Protein AF-A0A0H4W607-F1 (afdb_monomer_lite)

Sequence (129 aa):
MMLFLALFFVWIPTFVVPPTHKYLRNNTVYICCIIVAISIFGWSLENYSPNLPQIEKSHMPLYISPLVFLILYKLFDNIIQKRLERHMYFRMKYMSNKESEEQTWFEWLLQMVLGFVPLICGAIWLLIF

Organism: NCBI:txid1379910

pLDDT: mean 89.03, std 7.17, range [60.53, 96.56]

Radius of gyration: 15.78 Å; chains: 1; bounding box: 36×26×48 Å

Foldseek 3Di:
DLLVVLLCLQQCCLAVPVVVLVLCVDPVSLVVLLVVLVVQLVVLVVPDDPPDDPVSVLSNLSSNLSVVLSVLQVVVQVVCCVVVVDGQAHAYPPDPDVSNVPHDPVSPVSSVVSSCSSVVSSVVVVVVD

Structure (mmCIF, N/CA/C/O backbone):
data_AF-A0A0H4W607-F1
#
_entry.id   AF-A0A0H4W607-F1
#
loop_
_atom_site.group_PDB
_atom_site.id
_atom_site.type_symbol
_atom_site.label_atom_id
_atom_site.label_alt_id
_atom_site.label_comp_id
_atom_site.label_asym_id
_atom_site.label_entity_id
_atom_site.label_seq_id
_atom_site.pdbx_PDB_ins_code
_atom_site.Cartn_x
_atom_site.Cartn_y
_atom_site.Cartn_z
_atom_site.occupancy
_atom_site.B_iso_or_equiv
_atom_site.auth_seq_id
_atom_site.auth_comp_id
_atom_site.auth_asym_id
_atom_site.auth_atom_id
_atom_site.pdbx_PDB_model_num
ATOM 1 N N . MET A 1 1 ? 2.172 -11.601 -16.123 1.00 70.88 1 MET A N 1
ATOM 2 C CA . MET A 1 1 ? 2.166 -12.244 -14.786 1.00 70.88 1 MET A CA 1
ATOM 3 C C . MET A 1 1 ? 2.613 -11.286 -13.683 1.00 70.88 1 MET A C 1
ATOM 5 O O . MET A 1 1 ? 1.869 -11.100 -12.733 1.00 70.88 1 MET A O 1
ATOM 9 N N . MET A 1 2 ? 3.761 -10.614 -13.825 1.00 83.12 2 MET A N 1
ATOM 10 C CA . MET A 1 2 ? 4.290 -9.693 -12.805 1.00 83.12 2 MET A CA 1
ATOM 11 C C . MET A 1 2 ? 3.385 -8.479 -12.523 1.00 83.12 2 MET A C 1
ATOM 13 O O . MET A 1 2 ? 3.226 -8.083 -11.374 1.00 83.12 2 MET A O 1
ATOM 17 N N . LEU A 1 3 ? 2.717 -7.946 -13.554 1.00 87.00 3 LEU A N 1
ATOM 18 C CA . LEU A 1 3 ? 1.729 -6.874 -13.396 1.00 87.00 3 LEU A CA 1
ATOM 19 C C . LEU A 1 3 ? 0.590 -7.271 -12.443 1.00 87.00 3 LEU A C 1
ATOM 21 O O . LEU A 1 3 ? 0.224 -6.507 -11.557 1.00 87.00 3 LEU A O 1
ATOM 25 N N . PHE A 1 4 ? 0.067 -8.491 -12.586 1.00 88.44 4 PHE A N 1
ATOM 26 C CA . PHE A 1 4 ? -0.971 -9.004 -11.693 1.00 88.44 4 PHE A CA 1
ATOM 27 C C . PHE A 1 4 ? -0.470 -9.107 -10.254 1.00 88.44 4 PHE A C 1
ATOM 29 O O . PHE A 1 4 ? -1.209 -8.752 -9.345 1.00 88.44 4 PHE A O 1
ATOM 36 N N . LEU A 1 5 ? 0.783 -9.527 -10.038 1.00 88.06 5 LEU A N 1
ATOM 37 C CA . LEU A 1 5 ? 1.377 -9.568 -8.699 1.00 88.06 5 LEU A CA 1
ATOM 38 C C . LEU A 1 5 ? 1.439 -8.172 -8.070 1.00 88.06 5 LEU A C 1
ATOM 40 O O . LEU A 1 5 ? 1.035 -8.018 -6.922 1.00 88.06 5 LEU A O 1
ATOM 44 N N . ALA A 1 6 ? 1.872 -7.156 -8.823 1.00 89.44 6 ALA A N 1
ATOM 45 C CA . ALA A 1 6 ? 1.926 -5.778 -8.333 1.00 89.44 6 ALA A CA 1
ATOM 46 C C . ALA A 1 6 ? 0.530 -5.234 -7.973 1.00 89.44 6 ALA A C 1
ATOM 48 O O . ALA A 1 6 ? 0.344 -4.672 -6.895 1.00 89.44 6 ALA A O 1
ATOM 49 N N . LEU A 1 7 ? -0.472 -5.461 -8.830 1.00 92.12 7 LEU A N 1
ATOM 50 C CA . LEU A 1 7 ? -1.850 -5.025 -8.575 1.00 92.12 7 LEU A CA 1
ATOM 51 C C . LEU A 1 7 ? -2.476 -5.757 -7.382 1.00 92.12 7 LEU A C 1
ATOM 53 O O . LEU A 1 7 ? -3.050 -5.124 -6.494 1.00 92.12 7 LEU A O 1
ATOM 57 N N . PHE A 1 8 ? -2.341 -7.084 -7.321 1.00 92.31 8 PHE A N 1
ATOM 58 C CA . PHE A 1 8 ? -2.893 -7.878 -6.225 1.00 92.31 8 PHE A CA 1
ATOM 59 C C . PHE A 1 8 ? -2.228 -7.571 -4.887 1.00 92.31 8 PHE A C 1
ATOM 61 O O . PHE A 1 8 ? -2.914 -7.604 -3.866 1.00 92.31 8 PHE A O 1
ATOM 68 N N . PHE A 1 9 ? -0.948 -7.198 -4.879 1.00 92.56 9 PHE A N 1
ATOM 69 C CA . PHE A 1 9 ? -0.267 -6.756 -3.664 1.00 92.56 9 PHE A CA 1
ATOM 70 C C . PHE A 1 9 ? -0.981 -5.575 -2.993 1.00 92.56 9 PHE A C 1
ATOM 72 O O . PHE A 1 9 ? -1.013 -5.493 -1.769 1.00 92.56 9 PHE A O 1
ATOM 79 N N . VAL A 1 10 ? -1.590 -4.684 -3.781 1.00 93.25 10 VAL A N 1
ATOM 80 C CA . VAL A 1 10 ? -2.334 -3.524 -3.272 1.00 93.25 10 VAL A CA 1
ATOM 81 C C . VAL A 1 10 ? -3.810 -3.852 -3.048 1.00 93.25 10 VAL A C 1
ATOM 83 O O . VAL A 1 10 ? -4.378 -3.528 -2.004 1.00 93.25 10 VAL A O 1
ATOM 86 N N . TRP A 1 11 ? -4.458 -4.510 -4.009 1.00 92.56 11 TRP A N 1
ATOM 87 C CA . TRP A 1 11 ? -5.906 -4.737 -3.975 1.00 92.56 11 TRP A CA 1
ATOM 88 C C . TRP A 1 11 ? -6.346 -5.815 -2.992 1.00 92.56 11 TRP A C 1
ATOM 90 O O . TRP A 1 11 ? -7.439 -5.712 -2.429 1.00 92.56 11 TRP A O 1
ATOM 100 N N . ILE A 1 12 ? -5.513 -6.826 -2.734 1.00 90.56 12 ILE A N 1
ATOM 101 C CA . ILE A 1 12 ? -5.838 -7.846 -1.736 1.00 90.56 12 ILE A CA 1
ATOM 102 C C . ILE A 1 12 ? -5.994 -7.230 -0.341 1.00 90.56 12 ILE A C 1
ATOM 104 O O . ILE A 1 12 ? -7.075 -7.378 0.231 1.00 90.56 12 ILE A O 1
ATOM 108 N N . PRO A 1 13 ? -5.006 -6.498 0.203 1.00 89.69 13 PRO A N 1
ATOM 109 C CA . PRO A 1 13 ? -5.134 -5.915 1.534 1.00 89.69 13 PRO A CA 1
ATOM 110 C C . PRO A 1 13 ? -6.126 -4.760 1.624 1.00 89.69 13 PRO A C 1
ATOM 112 O O . PRO A 1 13 ? -6.525 -4.423 2.732 1.00 89.69 13 PRO A O 1
ATOM 115 N N . THR A 1 14 ? -6.546 -4.154 0.511 1.00 89.88 14 THR A N 1
ATOM 116 C CA . THR A 1 14 ? -7.484 -3.016 0.526 1.00 89.88 14 THR A CA 1
ATOM 117 C C . THR A 1 14 ? -8.935 -3.415 0.279 1.00 89.88 14 THR A C 1
ATOM 119 O O . THR A 1 14 ? -9.817 -2.878 0.947 1.00 89.88 14 THR A O 1
ATOM 122 N N . PHE A 1 15 ? -9.207 -4.361 -0.625 1.00 87.06 15 PHE A N 1
ATOM 123 C CA . PHE A 1 15 ? -10.574 -4.695 -1.044 1.00 87.06 15 PHE A CA 1
ATOM 124 C C . PHE A 1 15 ? -10.920 -6.183 -0.984 1.00 87.06 15 PHE A C 1
ATOM 126 O O . PHE A 1 15 ? -12.046 -6.508 -0.608 1.00 87.06 15 PHE A O 1
ATOM 133 N N . VAL A 1 16 ? -10.001 -7.087 -1.344 1.00 85.69 16 VAL A N 1
ATOM 134 C CA . VAL A 1 16 ? -10.333 -8.525 -1.454 1.00 85.69 16 VAL A CA 1
ATOM 135 C C . VAL A 1 16 ? -10.357 -9.193 -0.084 1.00 85.69 16 VAL A C 1
ATOM 137 O O . VAL A 1 16 ? -11.344 -9.819 0.292 1.00 85.69 16 VAL A O 1
ATOM 140 N N . VAL A 1 17 ? -9.278 -9.032 0.682 1.00 85.44 17 VAL A N 1
ATOM 141 C CA . VAL A 1 17 ? -9.139 -9.562 2.040 1.00 85.44 17 VAL A CA 1
ATOM 142 C C . VAL A 1 17 ? -8.585 -8.458 2.942 1.00 85.44 17 VAL A C 1
ATOM 144 O O . VAL A 1 17 ? -7.434 -8.536 3.388 1.00 85.44 17 VAL A O 1
ATOM 147 N N . PRO A 1 18 ? -9.401 -7.436 3.273 1.00 84.19 18 PRO A N 1
ATOM 148 C CA . PRO A 1 18 ? -8.964 -6.335 4.110 1.00 84.19 18 PRO A CA 1
ATOM 149 C C . PRO A 1 18 ? -8.316 -6.744 5.435 1.00 84.19 18 PRO A C 1
ATOM 151 O O . PRO A 1 18 ? -7.345 -6.093 5.788 1.00 84.19 18 PRO A O 1
ATOM 154 N N . PRO A 1 19 ? -8.698 -7.827 6.157 1.00 85.00 19 PRO A N 1
ATOM 155 C CA . PRO A 1 19 ? -7.997 -8.220 7.385 1.00 85.00 19 PRO A CA 1
ATOM 156 C C . PRO A 1 19 ? -6.485 -8.414 7.220 1.00 85.00 19 PRO A C 1
ATOM 158 O O . PRO A 1 19 ? -5.755 -8.310 8.202 1.00 85.00 19 PRO A O 1
ATOM 161 N N . THR A 1 20 ? -6.001 -8.677 6.002 1.00 86.12 20 THR A N 1
ATOM 162 C CA . THR A 1 20 ? -4.571 -8.883 5.753 1.00 86.12 20 THR A CA 1
ATOM 163 C C . THR A 1 20 ? -3.736 -7.618 5.967 1.00 86.12 20 THR A C 1
ATOM 165 O O . THR A 1 20 ? -2.561 -7.739 6.313 1.00 86.12 20 THR A O 1
ATOM 168 N N . HIS A 1 21 ? -4.325 -6.414 5.895 1.00 89.12 21 HIS A N 1
ATOM 169 C CA . HIS A 1 21 ? -3.611 -5.175 6.237 1.00 89.12 21 HIS A CA 1
ATOM 170 C C . HIS A 1 21 ? -3.068 -5.205 7.676 1.00 89.12 21 HIS A C 1
ATOM 172 O O . HIS A 1 21 ? -2.012 -4.643 7.951 1.00 89.12 21 HIS A O 1
ATOM 178 N N . LYS A 1 22 ? -3.726 -5.932 8.594 1.00 90.44 22 LYS A N 1
ATOM 179 C CA . LYS A 1 22 ? -3.291 -6.055 9.993 1.00 90.44 22 LYS A CA 1
ATOM 180 C C . LYS A 1 22 ? -1.893 -6.653 10.119 1.00 90.44 22 LYS A C 1
ATOM 182 O O . LYS A 1 22 ? -1.161 -6.279 11.032 1.00 90.44 22 LYS A O 1
ATOM 187 N N . TYR A 1 23 ? -1.490 -7.532 9.200 1.00 91.31 23 TYR A N 1
ATOM 188 C CA . TYR A 1 23 ? -0.141 -8.100 9.207 1.00 91.31 23 TYR A CA 1
ATOM 189 C C . TYR A 1 23 ? 0.933 -7.031 8.973 1.00 91.31 23 TYR A C 1
ATOM 191 O O . TYR A 1 23 ? 2.015 -7.130 9.543 1.00 91.31 23 TYR A O 1
ATOM 199 N N . LEU A 1 24 ? 0.613 -5.959 8.240 1.00 92.50 24 LEU A N 1
ATOM 200 C CA . LEU A 1 24 ? 1.515 -4.825 8.007 1.00 92.50 24 LEU A CA 1
ATOM 201 C C . LEU A 1 24 ? 1.743 -3.966 9.266 1.00 92.50 24 LEU A C 1
ATOM 203 O O . LEU A 1 24 ? 2.625 -3.107 9.269 1.00 92.50 24 LEU A O 1
ATOM 207 N N . ARG A 1 25 ? 0.977 -4.183 10.350 1.00 92.00 25 ARG A N 1
ATOM 208 C CA . ARG A 1 25 ? 1.248 -3.568 11.664 1.00 92.00 25 ARG A CA 1
ATOM 209 C C . ARG A 1 25 ? 2.518 -4.155 12.294 1.00 92.00 25 ARG A C 1
ATOM 211 O O . ARG A 1 25 ? 3.230 -3.445 13.000 1.00 92.00 25 ARG A O 1
ATOM 218 N N . ASN A 1 26 ? 2.834 -5.422 12.005 1.00 94.31 26 ASN A N 1
ATOM 219 C CA . ASN A 1 26 ? 4.065 -6.062 12.460 1.00 94.31 26 ASN A CA 1
ATOM 220 C C . ASN A 1 26 ? 5.260 -5.561 11.635 1.00 94.31 26 ASN A C 1
ATOM 222 O O . ASN A 1 26 ? 5.292 -5.707 10.413 1.00 94.31 26 ASN A O 1
ATOM 226 N N . ASN A 1 27 ? 6.264 -5.007 12.317 1.00 92.44 27 ASN A N 1
ATOM 227 C CA . ASN A 1 27 ? 7.435 -4.420 11.673 1.00 92.44 27 ASN A CA 1
ATOM 228 C C . ASN A 1 27 ? 8.234 -5.432 10.836 1.00 92.44 27 ASN A C 1
ATOM 230 O O . ASN A 1 27 ? 8.705 -5.090 9.756 1.00 92.44 27 ASN A O 1
ATOM 234 N N . THR A 1 28 ? 8.345 -6.684 11.286 1.00 94.75 28 THR A N 1
ATOM 235 C CA . THR A 1 28 ? 9.051 -7.737 10.543 1.00 94.75 28 THR A CA 1
ATOM 236 C C . THR A 1 28 ? 8.350 -8.035 9.223 1.00 94.75 28 THR A C 1
ATOM 238 O O . THR A 1 28 ? 8.988 -8.040 8.175 1.00 94.75 28 THR A O 1
ATOM 241 N N . VAL A 1 29 ? 7.024 -8.209 9.253 1.00 95.25 29 VAL A N 1
ATOM 242 C CA . VAL A 1 29 ? 6.233 -8.457 8.037 1.00 95.25 29 VAL A CA 1
ATOM 243 C C . VAL A 1 29 ? 6.294 -7.251 7.103 1.00 95.25 29 VAL A C 1
ATOM 245 O O . VAL A 1 29 ? 6.495 -7.420 5.905 1.00 95.25 29 VAL A O 1
ATOM 248 N N . TYR A 1 30 ? 6.188 -6.036 7.645 1.00 94.81 30 TYR A N 1
ATOM 249 C CA . TYR A 1 30 ? 6.303 -4.805 6.867 1.00 94.81 30 TYR A CA 1
ATOM 250 C C . TYR A 1 30 ? 7.652 -4.704 6.136 1.00 94.81 30 TYR A C 1
ATOM 252 O O . TYR A 1 30 ? 7.677 -4.428 4.938 1.00 94.81 30 TYR A O 1
ATOM 260 N N . ILE A 1 31 ? 8.766 -4.988 6.820 1.00 95.62 31 ILE A N 1
ATOM 261 C CA . ILE A 1 31 ? 10.105 -4.989 6.210 1.00 95.62 31 ILE A CA 1
ATOM 262 C C . ILE A 1 31 ? 10.204 -6.059 5.116 1.00 95.62 31 ILE A C 1
ATOM 264 O O . ILE A 1 31 ? 10.681 -5.761 4.022 1.00 95.62 31 ILE A O 1
ATOM 268 N N . CYS A 1 32 ? 9.706 -7.276 5.357 1.00 96.38 32 CYS A N 1
ATOM 269 C CA . CYS A 1 32 ? 9.657 -8.319 4.327 1.00 96.38 32 CYS A CA 1
ATOM 270 C C . CYS A 1 32 ? 8.855 -7.864 3.095 1.00 96.38 32 CYS A C 1
ATOM 272 O O . CYS A 1 32 ? 9.316 -8.021 1.966 1.00 96.38 32 CYS A O 1
ATOM 274 N N . 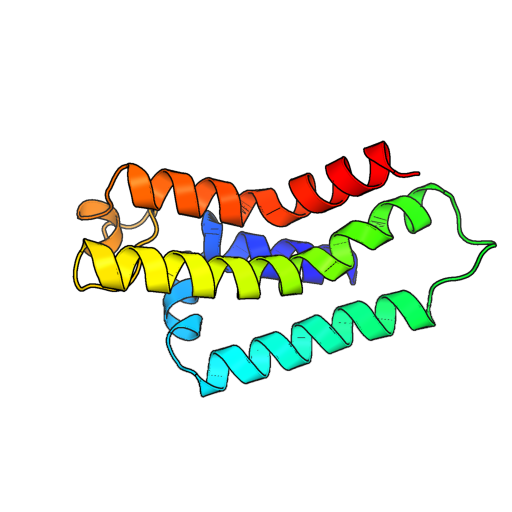CYS A 1 33 ? 7.691 -7.243 3.299 1.00 95.19 33 CYS A N 1
ATOM 275 C CA . CYS A 1 33 ? 6.867 -6.680 2.231 1.00 95.19 33 CYS A CA 1
ATOM 276 C C . CYS A 1 33 ? 7.594 -5.578 1.444 1.00 95.19 33 CYS A C 1
ATOM 278 O O . CYS A 1 33 ? 7.491 -5.548 0.218 1.00 95.19 33 CYS A O 1
ATOM 280 N N . ILE A 1 34 ? 8.358 -4.709 2.116 1.00 95.94 34 ILE A N 1
ATOM 281 C CA . ILE A 1 34 ? 9.188 -3.683 1.465 1.00 95.94 34 ILE A CA 1
ATOM 282 C C . ILE A 1 34 ? 10.270 -4.326 0.596 1.00 95.94 34 ILE A C 1
ATOM 284 O O . ILE A 1 34 ? 10.433 -3.929 -0.555 1.00 95.94 34 ILE A O 1
ATOM 288 N N . ILE A 1 35 ? 10.973 -5.341 1.106 1.00 96.12 35 ILE A N 1
ATOM 289 C CA . ILE A 1 35 ? 12.004 -6.061 0.343 1.00 96.12 35 ILE A CA 1
ATOM 290 C C . ILE A 1 35 ? 11.399 -6.685 -0.921 1.00 96.12 35 ILE A C 1
ATOM 292 O O . ILE A 1 35 ? 11.971 -6.564 -2.006 1.00 96.12 35 ILE A O 1
ATOM 296 N N . VAL A 1 36 ? 10.218 -7.300 -0.809 1.00 94.44 36 VAL A N 1
ATOM 297 C CA . VAL A 1 36 ? 9.490 -7.852 -1.963 1.00 94.44 36 VAL A CA 1
ATOM 298 C C . VAL A 1 36 ? 9.101 -6.751 -2.953 1.00 94.44 36 VAL A C 1
ATOM 300 O O . VAL A 1 36 ? 9.336 -6.907 -4.149 1.00 94.44 36 VAL A O 1
ATOM 303 N N . ALA A 1 37 ? 8.563 -5.622 -2.484 1.00 95.00 37 ALA A N 1
ATOM 304 C CA . ALA A 1 37 ? 8.180 -4.502 -3.347 1.00 95.00 37 ALA A CA 1
ATOM 305 C C . ALA A 1 37 ? 9.384 -3.902 -4.099 1.00 95.00 37 ALA A C 1
ATOM 307 O O . ALA A 1 37 ? 9.292 -3.648 -5.300 1.00 95.00 37 ALA A O 1
ATOM 308 N N . ILE A 1 38 ? 10.525 -3.735 -3.420 1.00 95.25 38 ILE A N 1
ATOM 309 C CA . ILE A 1 38 ? 11.783 -3.288 -4.038 1.00 95.25 38 ILE A CA 1
ATOM 310 C C . ILE A 1 38 ? 12.263 -4.305 -5.074 1.00 95.25 38 ILE A C 1
ATOM 312 O O . ILE A 1 38 ? 12.69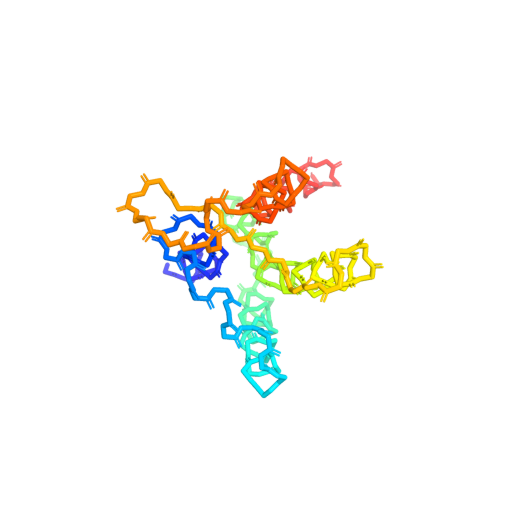0 -3.909 -6.152 1.00 95.25 38 ILE A O 1
ATOM 316 N N . SER A 1 39 ? 12.157 -5.603 -4.782 1.00 93.69 39 SER A N 1
ATOM 317 C CA . SER A 1 39 ? 12.567 -6.663 -5.711 1.00 93.69 39 SER A CA 1
ATOM 318 C C . SER A 1 39 ? 11.705 -6.676 -6.978 1.00 93.69 39 SER A C 1
ATOM 320 O O . SER A 1 39 ? 12.243 -6.784 -8.075 1.00 93.69 39 SER A O 1
ATOM 322 N N . ILE A 1 40 ? 10.382 -6.500 -6.851 1.00 92.44 40 ILE A N 1
ATOM 323 C CA . ILE A 1 40 ? 9.464 -6.369 -7.999 1.00 92.44 40 ILE A CA 1
ATOM 324 C C . ILE A 1 40 ? 9.848 -5.157 -8.854 1.00 92.44 40 ILE A C 1
ATOM 326 O O . ILE A 1 40 ? 9.924 -5.258 -10.080 1.00 92.44 40 ILE A O 1
ATOM 330 N N . PHE A 1 41 ? 10.112 -4.016 -8.215 1.00 92.81 41 PHE A N 1
ATOM 331 C CA . PHE A 1 41 ? 10.505 -2.803 -8.921 1.00 92.81 41 PHE A CA 1
ATOM 332 C C . PHE A 1 41 ? 11.877 -2.950 -9.601 1.00 92.81 41 PHE A C 1
ATOM 334 O O . PHE A 1 41 ? 12.003 -2.652 -10.787 1.00 92.81 41 PHE A O 1
ATOM 341 N N . GLY A 1 42 ? 12.879 -3.486 -8.903 1.00 92.50 42 GLY A N 1
ATOM 342 C CA . GLY A 1 42 ? 14.211 -3.747 -9.454 1.00 92.50 42 GLY A CA 1
ATOM 343 C C . GLY A 1 42 ? 14.171 -4.692 -10.654 1.00 92.50 42 GLY A C 1
ATOM 344 O O . GLY A 1 42 ? 14.741 -4.377 -11.696 1.00 92.50 42 GLY A O 1
ATOM 345 N N . TRP A 1 43 ? 13.399 -5.780 -10.559 1.00 91.19 43 TRP A N 1
ATOM 346 C CA . TRP A 1 43 ? 13.176 -6.698 -11.678 1.00 91.19 43 TRP A CA 1
ATOM 347 C C . TRP A 1 43 ? 12.558 -5.981 -12.883 1.00 91.19 43 TRP A C 1
ATOM 349 O O . TRP A 1 43 ? 12.970 -6.202 -14.023 1.00 91.19 43 TRP A O 1
ATOM 359 N N . SER A 1 44 ? 11.573 -5.105 -12.650 1.00 90.44 44 SER A N 1
ATOM 360 C CA . SER A 1 44 ? 10.948 -4.340 -13.735 1.00 90.44 44 SER A CA 1
ATOM 361 C C . SER A 1 44 ? 11.943 -3.435 -14.463 1.00 90.44 44 SER A C 1
ATOM 363 O O . SER A 1 44 ? 11.895 -3.362 -15.689 1.00 90.44 44 SER A O 1
ATOM 365 N N . LEU A 1 45 ? 12.883 -2.820 -13.737 1.00 90.06 45 LEU A N 1
ATOM 366 C CA . LEU A 1 45 ? 13.922 -1.972 -14.322 1.00 90.06 45 LEU A CA 1
ATOM 367 C C . LEU A 1 45 ? 14.948 -2.781 -15.116 1.00 90.06 45 LEU A C 1
ATOM 369 O O . LEU A 1 45 ? 15.316 -2.372 -16.211 1.00 90.06 45 LEU A O 1
ATOM 373 N N . GLU A 1 46 ? 15.379 -3.934 -14.602 1.00 90.38 46 GLU A N 1
ATOM 374 C CA . GLU A 1 46 ? 16.326 -4.815 -15.300 1.00 90.38 46 GLU A CA 1
ATOM 375 C C . GLU A 1 46 ? 15.762 -5.329 -16.632 1.00 90.38 46 GLU A C 1
ATOM 377 O O . GLU A 1 46 ? 16.485 -5.465 -17.616 1.00 90.38 46 GLU A O 1
ATOM 382 N N . ASN A 1 47 ? 14.448 -5.559 -16.689 1.00 86.94 47 ASN A N 1
ATOM 383 C CA . ASN A 1 47 ? 13.765 -6.016 -17.899 1.00 86.94 47 ASN A CA 1
ATOM 384 C C . ASN A 1 47 ? 13.298 -4.863 -18.802 1.00 86.94 47 ASN A C 1
ATOM 386 O O . ASN A 1 47 ? 12.688 -5.110 -19.845 1.00 86.94 47 ASN A O 1
ATOM 390 N N . TYR A 1 48 ? 13.562 -3.607 -18.433 1.00 86.56 48 TYR A N 1
ATOM 391 C CA . TYR A 1 48 ? 13.215 -2.467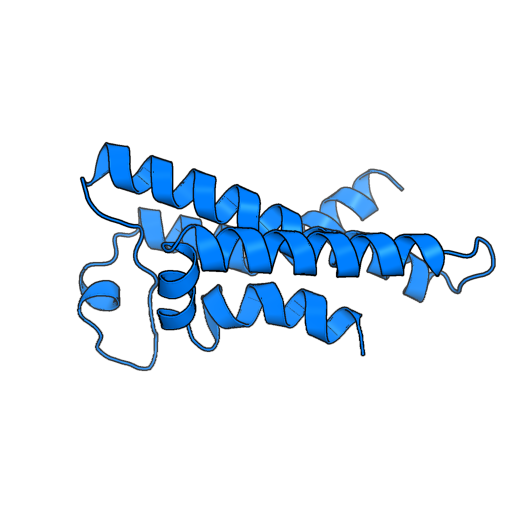 -19.269 1.00 86.56 48 TYR A CA 1
ATOM 392 C C . TYR A 1 48 ? 14.150 -2.392 -20.480 1.00 86.56 48 TYR A C 1
ATOM 394 O O . TYR A 1 48 ? 15.348 -2.149 -20.348 1.00 86.56 48 TYR A O 1
ATOM 402 N N . SER A 1 49 ? 13.592 -2.538 -21.682 1.00 85.38 49 SER A N 1
ATOM 403 C CA . SER A 1 49 ? 14.309 -2.308 -22.936 1.00 85.38 49 SER A CA 1
ATOM 404 C C . SER A 1 49 ? 13.657 -1.170 -23.729 1.00 85.38 49 SER A C 1
ATOM 406 O O . SER A 1 49 ? 12.427 -1.111 -23.836 1.00 85.38 49 SER A O 1
ATOM 408 N N . PRO A 1 50 ? 14.442 -0.263 -24.342 1.00 80.38 50 PRO A N 1
ATOM 409 C CA . PRO A 1 50 ? 13.901 0.820 -25.163 1.00 80.38 50 PRO A CA 1
ATOM 410 C C . PRO A 1 50 ? 13.112 0.309 -26.378 1.00 80.38 50 PRO A C 1
ATOM 412 O O . PRO A 1 50 ? 12.246 1.028 -26.879 1.00 80.38 50 PRO A O 1
ATOM 415 N N . ASN A 1 51 ? 13.338 -0.939 -26.794 1.00 83.75 51 ASN A N 1
ATOM 416 C CA . ASN A 1 51 ? 12.632 -1.582 -27.903 1.00 83.75 51 ASN A CA 1
ATOM 417 C C . ASN A 1 51 ? 11.314 -2.256 -27.486 1.00 83.75 51 ASN A C 1
ATOM 419 O O . ASN A 1 51 ? 10.666 -2.885 -28.320 1.00 83.75 51 ASN A O 1
ATOM 423 N N . LEU A 1 52 ? 10.907 -2.148 -26.215 1.00 84.94 52 LEU A N 1
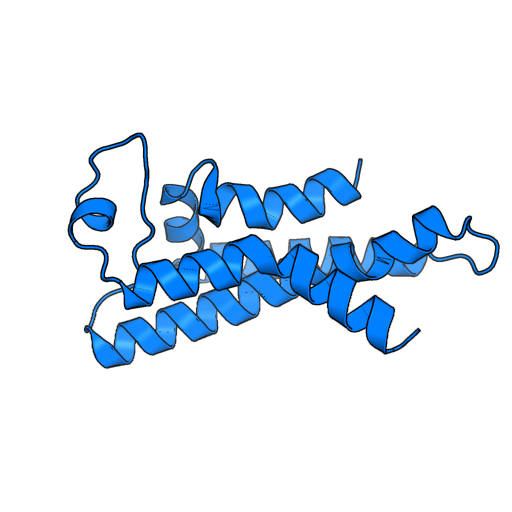ATOM 424 C CA . LEU A 1 52 ? 9.642 -2.716 -25.758 1.00 84.94 52 LEU A CA 1
ATOM 425 C C . LEU A 1 52 ? 8.432 -2.054 -26.441 1.00 84.94 52 LEU A C 1
ATOM 427 O O . LEU A 1 52 ? 8.453 -0.839 -26.686 1.00 84.94 52 LEU A O 1
ATOM 431 N N . PRO A 1 53 ? 7.347 -2.817 -26.677 1.00 85.69 53 PRO A N 1
ATOM 432 C CA . PRO A 1 53 ? 6.070 -2.265 -27.110 1.00 85.69 53 PRO A CA 1
ATOM 433 C C . PRO A 1 53 ? 5.583 -1.160 -26.163 1.00 85.69 53 PRO A C 1
ATOM 435 O O . PRO A 1 53 ? 5.730 -1.260 -24.944 1.00 85.69 53 PRO A O 1
ATOM 438 N N . GLN A 1 54 ? 4.934 -0.125 -26.706 1.00 81.81 54 GLN A N 1
ATOM 439 C CA . GLN A 1 54 ? 4.434 1.014 -25.919 1.00 81.81 54 GLN A CA 1
ATOM 440 C C . GLN A 1 54 ? 3.486 0.588 -24.785 1.00 81.81 54 GLN A C 1
ATOM 442 O O . GLN A 1 54 ? 3.509 1.165 -23.700 1.00 81.81 54 GLN A O 1
ATOM 447 N N . ILE A 1 55 ? 2.693 -0.462 -25.017 1.00 81.50 55 ILE A N 1
ATOM 448 C CA . ILE A 1 55 ? 1.799 -1.047 -24.010 1.00 81.50 55 ILE A CA 1
ATOM 449 C C . ILE A 1 55 ? 2.602 -1.544 -22.802 1.00 81.50 55 ILE A C 1
ATOM 451 O O . ILE A 1 55 ? 2.252 -1.251 -21.665 1.00 81.50 55 ILE A O 1
ATOM 455 N N . GLU A 1 56 ? 3.722 -2.229 -23.019 1.00 81.69 56 GLU A N 1
ATOM 456 C CA . GLU A 1 56 ? 4.547 -2.739 -21.922 1.00 81.69 56 GLU A CA 1
ATOM 457 C C . GLU A 1 56 ? 5.261 -1.617 -21.166 1.00 81.69 56 GLU A C 1
ATOM 459 O O . GLU A 1 56 ? 5.338 -1.658 -19.936 1.00 81.69 56 GLU A O 1
ATOM 464 N N . LYS A 1 57 ? 5.689 -0.565 -21.874 1.00 82.62 57 LYS A N 1
ATOM 465 C CA . LYS A 1 57 ? 6.233 0.649 -21.246 1.00 82.62 57 LYS A CA 1
ATOM 466 C C . LYS A 1 57 ? 5.205 1.332 -20.345 1.00 82.62 57 LYS A C 1
ATOM 468 O O . LYS A 1 57 ? 5.556 1.773 -19.255 1.00 82.62 57 LYS A O 1
ATOM 473 N N . SER A 1 58 ? 3.932 1.353 -20.747 1.00 83.12 58 SER A N 1
ATOM 474 C CA . SER A 1 58 ? 2.847 1.940 -19.946 1.00 83.12 58 SER A CA 1
ATOM 475 C C . SER A 1 58 ? 2.588 1.209 -18.619 1.00 83.12 58 SER A C 1
ATOM 477 O O . SER A 1 58 ? 2.000 1.782 -17.705 1.00 83.12 58 SER A O 1
ATOM 479 N N . HIS A 1 59 ? 3.070 -0.030 -18.469 1.00 86.88 59 HIS A N 1
ATOM 480 C CA . HIS A 1 59 ? 2.953 -0.788 -17.222 1.00 86.88 59 HIS A CA 1
ATOM 481 C C . HIS A 1 59 ? 4.035 -0.442 -16.190 1.00 86.88 59 HIS A C 1
ATOM 483 O O . HIS A 1 59 ? 3.854 -0.757 -15.015 1.00 86.88 59 HIS A O 1
ATOM 489 N N . MET A 1 60 ? 5.135 0.210 -16.588 1.00 86.31 60 MET A N 1
ATOM 490 C CA . MET A 1 60 ? 6.230 0.591 -15.683 1.00 86.31 60 MET A CA 1
ATOM 491 C C . MET A 1 60 ? 5.791 1.283 -14.382 1.00 86.31 60 MET A C 1
ATOM 493 O O . MET A 1 60 ? 6.195 0.828 -13.307 1.00 86.31 60 MET A O 1
ATOM 497 N N . PRO A 1 61 ? 4.917 2.306 -14.406 1.00 87.62 61 PRO A N 1
ATOM 498 C CA . PRO A 1 61 ? 4.452 2.952 -13.177 1.00 87.62 61 PRO A CA 1
ATOM 499 C C . PRO A 1 61 ? 3.632 2.041 -12.255 1.00 87.62 61 PRO A C 1
ATOM 501 O O . PRO A 1 61 ? 3.476 2.330 -11.070 1.00 87.62 61 PRO A O 1
ATOM 504 N N . LEU A 1 62 ? 3.105 0.922 -12.750 1.00 91.25 62 LEU A N 1
ATOM 505 C CA . LEU A 1 62 ? 2.340 -0.008 -11.922 1.00 91.25 62 LEU A CA 1
ATOM 506 C C . LEU A 1 62 ? 3.264 -0.857 -11.040 1.00 91.25 62 LEU A C 1
ATOM 508 O O . LEU A 1 62 ? 2.848 -1.273 -9.960 1.00 91.25 62 LEU A O 1
ATOM 512 N N . TYR A 1 63 ? 4.530 -1.052 -11.426 1.00 92.75 63 TYR A N 1
ATOM 513 C CA . TYR A 1 63 ? 5.497 -1.819 -10.633 1.00 92.75 63 TYR A CA 1
ATOM 514 C C . TYR A 1 63 ? 6.034 -1.065 -9.412 1.00 92.75 63 TYR A C 1
ATOM 516 O O . TYR A 1 63 ? 6.462 -1.707 -8.457 1.00 92.75 63 TYR A O 1
ATOM 524 N N . ILE A 1 64 ? 5.955 0.272 -9.390 1.00 93.88 64 ILE A N 1
ATOM 525 C CA . ILE A 1 64 ? 6.282 1.068 -8.194 1.00 93.88 64 ILE A CA 1
ATOM 526 C C . ILE A 1 64 ? 5.104 1.156 -7.207 1.00 93.88 64 ILE A C 1
ATOM 528 O O . ILE A 1 64 ? 5.293 1.463 -6.028 1.00 93.88 64 ILE A O 1
ATOM 532 N N . SER A 1 65 ? 3.885 0.831 -7.654 1.00 94.75 65 SER A N 1
ATOM 533 C CA . SER A 1 65 ? 2.669 0.948 -6.841 1.00 94.75 65 SER A CA 1
ATOM 534 C C . SER A 1 65 ? 2.679 0.153 -5.523 1.00 94.75 65 SER A C 1
ATOM 536 O O . SER A 1 65 ? 2.212 0.713 -4.529 1.00 94.75 65 SER A O 1
ATOM 538 N N . PRO A 1 66 ? 3.258 -1.066 -5.414 1.00 95.38 66 PRO A N 1
ATOM 539 C CA . PRO A 1 66 ? 3.358 -1.773 -4.133 1.00 95.38 66 PRO A CA 1
ATOM 540 C C . PRO A 1 66 ? 4.189 -1.007 -3.098 1.00 95.38 66 PRO A C 1
ATOM 542 O O . PRO A 1 66 ? 3.852 -0.978 -1.916 1.00 95.38 66 PRO A O 1
ATOM 545 N N . LEU A 1 67 ? 5.263 -0.352 -3.545 1.00 95.81 67 LEU A N 1
ATOM 546 C CA . LEU A 1 67 ? 6.158 0.416 -2.684 1.00 95.81 67 LEU A CA 1
ATOM 547 C C . LEU A 1 67 ? 5.472 1.699 -2.202 1.00 95.81 67 LEU A C 1
ATOM 549 O O . LEU A 1 67 ? 5.472 1.987 -1.004 1.00 95.81 67 LEU A O 1
ATOM 553 N N . VAL A 1 68 ? 4.813 2.421 -3.114 1.00 95.75 68 VAL A N 1
ATOM 554 C CA . VAL A 1 68 ? 4.002 3.604 -2.776 1.00 95.75 68 VAL A CA 1
ATOM 555 C C . VAL A 1 68 ? 2.881 3.232 -1.803 1.00 95.75 68 VAL A C 1
ATOM 557 O O . VAL A 1 68 ? 2.668 3.935 -0.816 1.00 95.75 68 VAL A O 1
ATOM 560 N N . PHE A 1 69 ? 2.208 2.101 -2.028 1.00 96.56 69 PHE A N 1
ATOM 561 C CA . PHE A 1 69 ? 1.169 1.589 -1.138 1.00 96.56 69 PHE A CA 1
ATOM 562 C C . PHE A 1 69 ? 1.694 1.347 0.282 1.00 96.56 69 PHE A C 1
ATOM 564 O O . PHE A 1 69 ? 1.062 1.800 1.231 1.00 96.56 69 PHE A O 1
ATOM 571 N N . LEU A 1 70 ? 2.847 0.688 0.449 1.00 96.56 70 LEU A N 1
ATOM 572 C CA . LEU A 1 70 ? 3.412 0.415 1.778 1.00 96.56 70 LEU A CA 1
ATOM 573 C C . LEU A 1 70 ? 3.787 1.703 2.523 1.00 96.56 70 LEU A C 1
ATOM 575 O O . LEU A 1 70 ? 3.469 1.838 3.708 1.00 96.56 70 LEU A O 1
ATOM 579 N N . ILE A 1 71 ? 4.401 2.666 1.826 1.00 96.06 71 ILE A N 1
ATOM 580 C CA . ILE A 1 71 ? 4.749 3.973 2.401 1.00 96.06 71 ILE A CA 1
ATOM 581 C C . ILE A 1 71 ? 3.486 4.705 2.860 1.00 96.06 71 ILE A C 1
ATOM 583 O O . ILE A 1 71 ? 3.408 5.143 4.011 1.00 96.06 71 ILE A O 1
ATOM 587 N N . LEU A 1 72 ? 2.483 4.812 1.983 1.00 96.50 72 LEU A N 1
ATOM 588 C CA . LEU A 1 72 ? 1.225 5.482 2.305 1.00 96.50 72 LEU A CA 1
ATOM 589 C C . LEU A 1 72 ? 0.472 4.761 3.418 1.00 96.50 72 LEU A C 1
ATOM 591 O O . LEU A 1 72 ? -0.047 5.421 4.311 1.00 96.50 72 LEU A O 1
ATOM 595 N N . TYR A 1 73 ? 0.459 3.427 3.417 1.00 96.00 73 TYR A N 1
ATOM 596 C CA . TYR A 1 73 ? -0.167 2.640 4.472 1.00 96.00 73 TYR A CA 1
ATOM 597 C C . TYR A 1 73 ? 0.426 2.995 5.835 1.00 96.00 73 TYR A C 1
ATOM 599 O O . TYR A 1 73 ? -0.317 3.299 6.768 1.00 96.00 73 TYR A O 1
ATOM 607 N N . LYS A 1 74 ? 1.761 3.019 5.950 1.00 95.75 74 LYS A N 1
ATOM 608 C CA . LYS A 1 74 ? 2.423 3.337 7.220 1.00 95.75 74 LYS A CA 1
ATOM 609 C C . LYS A 1 74 ? 2.190 4.787 7.636 1.00 95.75 74 LYS A C 1
ATOM 611 O O . LYS A 1 74 ? 1.991 5.066 8.817 1.00 95.75 74 LYS A O 1
ATOM 616 N N . LEU A 1 75 ? 2.189 5.703 6.672 1.00 96.19 75 LEU A N 1
ATOM 617 C CA . LEU A 1 75 ? 1.895 7.112 6.905 1.00 96.19 75 LEU A CA 1
ATOM 618 C C . LEU A 1 75 ? 0.455 7.303 7.410 1.00 96.19 75 LEU A C 1
ATOM 620 O O . LEU A 1 75 ? 0.248 7.988 8.409 1.00 96.19 75 LEU A O 1
ATOM 624 N N . PHE A 1 76 ? -0.524 6.662 6.774 1.00 96.19 76 PHE A N 1
ATOM 625 C CA . PHE A 1 76 ? -1.937 6.731 7.149 1.00 96.19 76 PHE A CA 1
ATOM 626 C C . PHE A 1 76 ? -2.212 6.066 8.496 1.00 96.19 76 PHE A C 1
ATOM 628 O O . PHE A 1 76 ? -2.889 6.669 9.328 1.00 96.19 76 PHE A O 1
ATOM 635 N N . ASP A 1 77 ? -1.629 4.895 8.761 1.00 94.50 77 ASP A N 1
ATOM 636 C CA . ASP A 1 77 ? -1.737 4.234 10.066 1.00 94.50 77 ASP A CA 1
ATOM 637 C C . ASP A 1 77 ? -1.179 5.127 11.183 1.00 94.50 77 ASP A C 1
ATOM 639 O O . ASP A 1 77 ? -1.835 5.321 12.200 1.00 94.50 77 ASP A O 1
ATOM 643 N N . ASN A 1 78 ? -0.036 5.786 10.960 1.00 95.25 78 ASN A N 1
ATOM 644 C CA . ASN A 1 78 ? 0.527 6.737 11.923 1.00 95.25 78 ASN A CA 1
ATOM 645 C C . ASN A 1 78 ? -0.357 7.982 12.131 1.00 95.25 78 ASN A C 1
ATOM 647 O O . ASN A 1 78 ? -0.440 8.490 13.251 1.00 95.25 78 ASN A O 1
ATOM 651 N N . ILE A 1 79 ? -1.001 8.503 11.078 1.00 95.25 79 ILE A N 1
ATOM 652 C CA . ILE A 1 79 ? -1.953 9.623 11.197 1.00 95.25 79 ILE A CA 1
ATOM 653 C C . ILE A 1 79 ? -3.151 9.209 12.056 1.00 95.25 79 ILE A C 1
ATOM 655 O O . ILE A 1 79 ? -3.549 9.958 12.950 1.00 95.25 79 ILE A O 1
ATOM 659 N N . ILE A 1 80 ? -3.711 8.024 11.806 1.00 94.94 80 ILE A N 1
ATOM 660 C CA . ILE A 1 80 ? -4.848 7.504 12.569 1.00 94.94 80 ILE A CA 1
ATOM 661 C C . ILE A 1 80 ? -4.447 7.218 14.016 1.00 94.94 80 ILE A C 1
ATOM 663 O O . ILE A 1 80 ? -5.143 7.670 14.923 1.00 94.94 80 ILE A O 1
ATOM 667 N N . GLN A 1 81 ? -3.282 6.609 14.241 1.00 93.69 81 GLN A N 1
ATOM 668 C CA . GLN A 1 81 ? -2.753 6.344 15.578 1.00 93.69 81 GLN A CA 1
ATOM 669 C C . GLN A 1 81 ? -2.622 7.628 16.407 1.00 93.69 81 GLN A C 1
ATOM 671 O O . GLN A 1 81 ? -2.961 7.635 17.585 1.00 93.69 81 GLN A O 1
ATOM 676 N N . LYS A 1 82 ? -2.181 8.736 15.796 1.00 93.81 82 LYS A N 1
ATOM 677 C CA . LYS A 1 82 ? -2.082 10.040 16.474 1.00 93.81 82 LYS A CA 1
ATOM 678 C C . LYS A 1 82 ? -3.436 10.692 16.760 1.00 93.81 82 LYS A C 1
ATOM 680 O O . LYS A 1 82 ? -3.518 11.518 17.660 1.00 93.81 82 LYS A O 1
ATOM 685 N N . ARG A 1 83 ? -4.470 10.390 15.968 1.00 92.88 83 ARG A N 1
ATOM 686 C CA . ARG A 1 83 ? -5.779 11.060 16.042 1.00 92.88 83 ARG A CA 1
ATOM 687 C C . ARG A 1 83 ? -6.804 10.296 16.876 1.00 92.88 83 ARG A C 1
ATOM 689 O O . ARG A 1 83 ? -7.633 10.925 17.520 1.00 92.88 83 ARG A O 1
ATOM 696 N N . LEU A 1 84 ? -6.791 8.968 16.792 1.00 91.62 84 LEU A N 1
ATOM 697 C CA . LEU A 1 84 ? -7.800 8.077 17.371 1.00 91.62 84 LEU A CA 1
ATOM 698 C C . LEU A 1 84 ? -7.208 7.102 18.401 1.00 91.62 84 LEU A C 1
ATOM 700 O O . LEU A 1 84 ? -7.938 6.251 18.895 1.00 91.62 84 LEU A O 1
ATOM 704 N N . GLU A 1 85 ? -5.899 7.186 18.681 1.00 92.38 85 GLU A N 1
ATOM 705 C CA . GLU A 1 85 ? -5.162 6.307 19.613 1.00 92.38 85 GLU A CA 1
ATOM 706 C C . GLU A 1 85 ? -5.273 4.804 19.297 1.00 92.38 85 GLU A C 1
ATOM 708 O O . GLU A 1 85 ? -4.977 3.940 20.122 1.00 92.38 85 GLU A O 1
ATOM 713 N N . ARG A 1 86 ? -5.651 4.474 18.061 1.00 91.00 86 ARG A N 1
ATOM 714 C CA . ARG A 1 86 ? -5.790 3.108 17.555 1.00 91.00 86 ARG A CA 1
ATOM 715 C C . ARG A 1 86 ? -5.242 2.997 16.140 1.00 91.00 86 ARG A C 1
ATOM 717 O O . ARG A 1 86 ? -5.139 3.999 15.438 1.00 91.00 86 ARG A O 1
ATOM 724 N N . HIS A 1 87 ? -4.952 1.770 15.71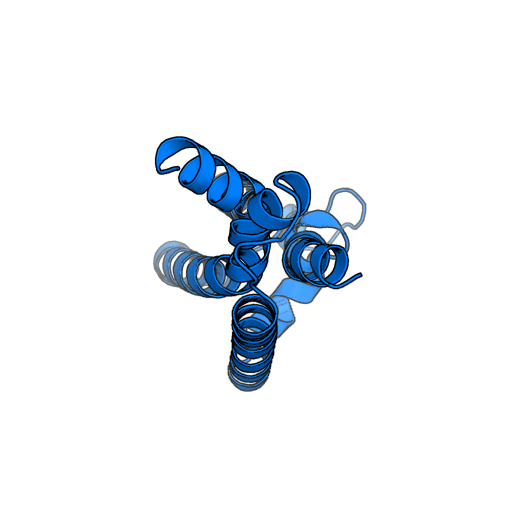2 1.00 93.38 87 HIS A N 1
ATOM 725 C CA . HIS A 1 87 ? -4.567 1.496 14.330 1.00 93.38 87 HIS A CA 1
ATOM 726 C C . HIS A 1 87 ? -5.717 1.761 13.359 1.00 93.38 87 HIS A C 1
ATOM 728 O O . HIS A 1 87 ? -6.896 1.667 13.722 1.00 93.38 87 HIS A O 1
ATOM 734 N N . MET A 1 88 ? -5.355 2.032 12.108 1.00 92.38 88 MET A N 1
ATOM 735 C CA . MET A 1 88 ? -6.307 2.231 11.022 1.00 92.38 88 MET A CA 1
ATOM 736 C C . MET A 1 88 ? -7.117 0.958 10.759 1.00 92.38 88 MET A C 1
ATOM 738 O O . MET A 1 88 ? -6.564 -0.144 10.685 1.00 92.38 88 MET A O 1
ATOM 742 N N . TYR A 1 89 ? -8.429 1.124 10.605 1.00 92.12 89 TYR A N 1
ATOM 743 C CA . TYR A 1 89 ? -9.377 0.060 10.296 1.00 92.12 89 TYR A CA 1
ATOM 744 C C . TYR A 1 89 ? -9.846 0.131 8.846 1.00 92.12 89 TYR A C 1
ATOM 746 O O . TYR A 1 89 ? -10.100 1.205 8.296 1.00 92.12 89 TYR A O 1
ATOM 754 N N . PHE A 1 90 ? -10.000 -1.039 8.227 1.00 90.12 90 PHE A N 1
ATOM 755 C CA . PHE A 1 90 ? -10.533 -1.170 6.874 1.00 90.12 90 PHE A CA 1
ATOM 756 C C . PHE A 1 90 ? -11.945 -1.747 6.886 1.00 90.12 90 PHE A C 1
ATOM 758 O O . PHE A 1 90 ? -12.232 -2.728 7.579 1.00 90.12 90 PHE A O 1
ATOM 765 N N . ARG A 1 91 ? -12.803 -1.174 6.041 1.00 82.94 91 ARG A N 1
ATOM 766 C CA . ARG A 1 91 ? -14.153 -1.660 5.788 1.00 82.94 91 ARG A CA 1
ATOM 767 C C . ARG A 1 91 ? -14.107 -2.990 5.072 1.00 82.94 91 ARG A C 1
ATOM 769 O O . ARG A 1 91 ? -13.367 -3.157 4.100 1.00 82.94 91 ARG A O 1
ATOM 776 N N . MET A 1 92 ? -15.006 -3.874 5.468 1.00 78.00 92 MET A N 1
ATOM 777 C CA . MET A 1 92 ? -15.357 -5.087 4.751 1.00 78.00 92 MET A CA 1
ATOM 778 C C . MET A 1 92 ? -16.831 -5.023 4.373 1.00 78.00 92 MET A C 1
ATOM 780 O O . MET A 1 92 ? -17.689 -4.738 5.200 1.00 78.00 92 MET A O 1
ATOM 784 N N . LYS A 1 93 ? -17.140 -5.299 3.104 1.00 65.94 93 LYS A N 1
ATOM 785 C CA . LYS A 1 93 ? -18.532 -5.340 2.634 1.00 65.94 93 LYS A CA 1
ATOM 786 C C . LYS A 1 93 ? -19.241 -6.648 3.012 1.00 65.94 93 LYS A C 1
ATOM 788 O O . LYS A 1 93 ? -20.457 -6.652 3.140 1.00 65.94 93 LYS A O 1
ATOM 793 N N . TYR A 1 94 ? -18.490 -7.739 3.186 1.00 64.94 94 TYR A N 1
ATOM 794 C CA . TYR A 1 94 ? -19.040 -9.101 3.266 1.00 64.94 94 TYR A CA 1
ATOM 795 C C . TYR A 1 94 ? -18.724 -9.848 4.573 1.00 64.94 94 TYR A C 1
ATOM 797 O O . TYR A 1 94 ? -19.040 -11.027 4.685 1.00 64.94 94 TYR A O 1
ATOM 805 N N . MET A 1 95 ? -18.111 -9.192 5.564 1.00 62.31 95 MET A N 1
ATOM 806 C CA . MET A 1 95 ? -17.875 -9.767 6.894 1.00 62.31 95 MET A CA 1
ATOM 807 C C . MET A 1 95 ? -18.149 -8.715 7.970 1.00 62.31 95 MET A C 1
ATOM 809 O O . MET A 1 95 ? -17.555 -7.639 7.933 1.00 62.31 95 MET A O 1
ATOM 813 N N . SER A 1 96 ? -19.018 -9.037 8.934 1.00 60.53 96 SER A N 1
ATOM 814 C CA . SER A 1 96 ? -19.161 -8.267 10.176 1.00 60.53 96 SER A CA 1
ATOM 815 C C . SER A 1 96 ? -17.918 -8.527 11.024 1.00 60.53 96 SER A C 1
ATOM 817 O O . SER A 1 96 ? -17.732 -9.590 11.612 1.00 60.53 96 SER A O 1
ATOM 819 N N . ASN A 1 97 ? -16.996 -7.574 10.988 1.00 74.69 97 ASN A N 1
ATOM 820 C CA . ASN A 1 97 ? -15.829 -7.536 11.851 1.00 74.69 97 ASN A CA 1
ATOM 821 C C . ASN A 1 97 ? -15.904 -6.223 12.625 1.00 74.69 97 ASN A C 1
ATOM 823 O O . ASN A 1 97 ? -16.194 -5.196 12.011 1.00 74.69 97 ASN A O 1
ATOM 827 N N . LYS A 1 98 ? -15.603 -6.233 13.928 1.00 76.31 98 LYS A N 1
ATOM 828 C CA . LYS A 1 98 ? -15.664 -5.032 14.780 1.00 76.31 98 LYS A CA 1
ATOM 829 C C . LYS A 1 98 ? -14.913 -3.843 14.172 1.00 76.31 98 LYS A C 1
ATOM 831 O O . LYS A 1 98 ? -15.447 -2.746 14.130 1.00 76.31 98 LYS A O 1
ATOM 836 N N . GLU A 1 99 ? -13.733 -4.078 13.587 1.00 78.62 99 GLU A N 1
ATOM 837 C CA . GLU A 1 99 ? -12.969 -3.011 12.915 1.00 78.62 99 GLU A CA 1
ATOM 838 C C . GLU A 1 99 ? -13.721 -2.397 11.718 1.00 78.62 99 GLU A C 1
ATOM 840 O O . GLU A 1 99 ? -13.595 -1.208 11.451 1.00 78.62 99 GLU A O 1
ATOM 845 N N . SER A 1 100 ? -14.521 -3.186 10.996 1.00 77.31 100 SER A N 1
ATOM 846 C CA . SER A 1 100 ? -15.315 -2.680 9.873 1.00 77.31 100 SER A CA 1
ATOM 847 C C . SER A 1 100 ? -16.547 -1.895 10.325 1.00 77.31 100 SER A C 1
ATOM 849 O O . SER A 1 100 ? -17.028 -1.059 9.562 1.00 77.31 100 SER A O 1
ATOM 851 N N . GLU A 1 101 ? -17.095 -2.197 11.502 1.00 81.31 101 GLU A N 1
ATOM 852 C CA . GLU A 1 101 ? -18.259 -1.501 12.067 1.00 81.31 101 GLU A CA 1
ATOM 853 C C . GLU A 1 101 ? -17.848 -0.187 12.738 1.00 81.31 101 GLU A C 1
ATOM 855 O O . GLU A 1 101 ? -18.535 0.821 12.600 1.00 81.31 101 GLU A O 1
ATOM 860 N N . GLU A 1 102 ? -16.686 -0.175 13.392 1.00 84.62 102 GLU A N 1
ATOM 861 C CA . GLU A 1 102 ? -16.112 0.999 14.060 1.00 84.62 102 GLU A CA 1
ATOM 862 C C . GLU A 1 102 ? -15.302 1.904 13.114 1.00 84.62 102 GLU A C 1
ATOM 864 O O . GLU A 1 102 ? -14.703 2.897 13.545 1.00 84.62 102 GLU A O 1
ATOM 869 N N . GLN A 1 103 ? -15.255 1.567 11.821 1.00 87.12 103 GLN A N 1
ATOM 870 C CA . GLN A 1 103 ? -14.525 2.349 10.834 1.00 87.12 103 GLN A CA 1
ATOM 871 C C . GLN A 1 103 ? -15.136 3.748 10.688 1.00 87.12 103 GLN A C 1
ATOM 873 O O . GLN A 1 103 ? -16.324 3.922 10.414 1.00 87.12 103 GLN A O 1
ATOM 878 N N . THR A 1 104 ? -14.287 4.766 10.779 1.00 90.31 104 THR A N 1
ATOM 879 C CA . THR A 1 104 ? -14.681 6.150 10.511 1.00 90.31 104 THR A CA 1
ATOM 880 C C . THR A 1 104 ? -14.723 6.451 9.009 1.00 90.31 104 THR A C 1
ATOM 882 O O . THR A 1 104 ? -13.992 5.867 8.208 1.00 90.31 104 THR A O 1
ATOM 885 N N . TRP A 1 105 ? -15.520 7.448 8.609 1.00 89.62 105 TRP A N 1
ATOM 886 C CA . TRP A 1 105 ? -15.531 7.944 7.223 1.00 89.62 105 TRP A CA 1
ATOM 887 C C . TRP A 1 105 ? -14.139 8.371 6.727 1.00 89.62 105 TRP A C 1
ATOM 889 O O . TRP A 1 105 ? -13.796 8.189 5.561 1.00 89.62 105 TRP A O 1
ATOM 899 N N . PHE A 1 106 ? -13.314 8.912 7.626 1.00 91.19 106 PHE A N 1
ATOM 900 C CA . PHE A 1 106 ? -11.950 9.309 7.303 1.00 91.19 106 PHE A CA 1
ATOM 901 C C . PHE A 1 106 ? -11.071 8.099 6.959 1.00 91.19 106 PHE A C 1
ATOM 903 O O . PHE A 1 106 ? -10.393 8.116 5.937 1.00 91.19 106 PHE A O 1
ATOM 910 N N . GLU A 1 107 ? -11.129 7.023 7.746 1.00 92.19 107 GLU A N 1
ATOM 911 C CA . GLU A 1 107 ? -10.417 5.772 7.444 1.00 92.19 107 GLU A CA 1
ATOM 912 C C . GLU A 1 107 ? -10.907 5.125 6.147 1.00 92.19 107 GLU A C 1
ATOM 914 O O . GLU A 1 107 ? -10.098 4.598 5.384 1.00 92.19 107 GLU A O 1
ATOM 919 N N . TRP A 1 108 ? -12.209 5.213 5.859 1.00 92.19 108 TRP A N 1
ATOM 920 C CA . TRP A 1 108 ? -12.752 4.770 4.577 1.00 92.19 108 TRP A CA 1
ATOM 921 C C . TRP A 1 108 ? -12.129 5.542 3.408 1.00 92.19 108 TRP A C 1
ATOM 923 O O . TRP A 1 108 ? -11.702 4.933 2.428 1.00 92.19 108 TRP A O 1
ATOM 933 N N . LEU A 1 109 ? -11.996 6.866 3.523 1.00 94.00 109 LEU A N 1
ATOM 934 C CA . LEU A 1 109 ? -11.345 7.683 2.498 1.00 94.00 109 LEU A CA 1
ATOM 935 C C . LEU A 1 109 ? -9.870 7.290 2.318 1.00 94.00 109 LEU A C 1
ATOM 937 O O . LEU A 1 109 ? -9.419 7.135 1.184 1.00 94.00 109 LEU A O 1
ATOM 941 N N . LEU A 1 110 ? -9.134 7.054 3.409 1.00 94.44 110 LEU A N 1
ATOM 942 C CA . LEU A 1 110 ? -7.743 6.583 3.348 1.00 94.44 110 LEU A CA 1
ATOM 943 C C . LEU A 1 110 ? -7.629 5.202 2.684 1.00 94.44 110 LEU A C 1
ATOM 945 O O . LEU A 1 110 ? -6.748 4.995 1.850 1.00 94.44 110 LEU A O 1
ATOM 949 N N . GLN A 1 111 ? -8.544 4.277 2.988 1.00 94.00 111 GLN A N 1
ATOM 950 C CA . GLN A 1 111 ? -8.619 2.966 2.335 1.00 94.00 111 GLN A CA 1
ATOM 951 C C . GLN A 1 111 ? -8.863 3.105 0.825 1.00 94.00 111 GLN A C 1
ATOM 953 O O . GLN A 1 111 ? -8.227 2.399 0.042 1.00 94.00 111 GLN A O 1
ATOM 958 N N . MET A 1 112 ? -9.729 4.032 0.404 1.00 93.94 112 MET A N 1
ATOM 959 C CA . MET A 1 112 ? -9.961 4.308 -1.018 1.00 93.94 112 MET A CA 1
ATOM 960 C C . MET A 1 112 ? -8.703 4.865 -1.690 1.00 93.94 112 MET A C 1
ATOM 962 O O . MET A 1 112 ? -8.313 4.367 -2.745 1.00 93.94 112 MET A O 1
ATOM 966 N N . VAL A 1 113 ? -8.014 5.823 -1.061 1.00 94.56 113 VAL A N 1
ATOM 967 C CA . VAL A 1 113 ? -6.733 6.344 -1.572 1.00 94.56 113 VAL A CA 1
ATOM 968 C C . VAL A 1 113 ? -5.717 5.212 -1.744 1.00 94.56 113 VAL A C 1
ATOM 970 O O . VAL A 1 113 ? -5.101 5.113 -2.802 1.00 94.56 113 VAL A O 1
ATOM 973 N N . LEU A 1 114 ? -5.590 4.321 -0.755 1.00 94.94 114 LEU A N 1
ATOM 974 C CA . LEU A 1 114 ? -4.683 3.172 -0.817 1.00 94.94 114 LEU A CA 1
ATOM 975 C C . LEU A 1 114 ? -5.046 2.178 -1.925 1.00 94.94 114 LEU A C 1
ATOM 977 O O . LEU A 1 114 ? -4.162 1.717 -2.644 1.00 94.94 114 LEU A O 1
ATOM 981 N N . GLY A 1 115 ? -6.330 1.857 -2.091 1.00 93.31 115 GLY A N 1
ATOM 982 C CA . GLY A 1 115 ? -6.789 0.928 -3.127 1.00 93.31 115 GLY A CA 1
ATOM 983 C C . GLY A 1 115 ? -6.559 1.446 -4.549 1.00 93.31 115 GLY A C 1
ATOM 984 O O . GLY A 1 115 ? -6.310 0.661 -5.467 1.00 93.31 115 GLY A O 1
ATOM 985 N N . PHE A 1 116 ? -6.582 2.768 -4.733 1.00 94.25 116 PHE A N 1
ATOM 986 C CA . PHE A 1 116 ? -6.372 3.413 -6.028 1.00 94.25 116 PHE A CA 1
ATOM 987 C C . PHE A 1 116 ? -4.920 3.811 -6.319 1.00 94.25 116 PHE A C 1
ATOM 989 O O . PHE A 1 116 ? -4.656 4.330 -7.403 1.00 94.25 116 PHE A O 1
ATOM 996 N N . VAL A 1 117 ? -3.964 3.506 -5.432 1.00 94.56 117 VAL A N 1
ATOM 997 C CA . VAL A 1 117 ? -2.531 3.795 -5.644 1.00 94.56 117 VAL A CA 1
ATOM 998 C C . VAL A 1 117 ? -2.017 3.364 -7.025 1.00 94.56 117 VAL A C 1
ATOM 1000 O O . VAL A 1 117 ? -1.374 4.190 -7.672 1.00 94.56 117 VAL A O 1
ATOM 1003 N N . PRO A 1 118 ? -2.315 2.157 -7.552 1.00 90.44 118 PRO A N 1
ATOM 1004 C CA . PRO A 1 118 ? -1.828 1.769 -8.873 1.00 90.44 118 PRO A CA 1
ATOM 1005 C C . PRO A 1 118 ? -2.333 2.690 -9.989 1.00 90.44 118 PRO A C 1
ATOM 1007 O O . PRO A 1 118 ? -1.563 3.068 -10.868 1.00 90.44 118 PRO A O 1
ATOM 1010 N N . LEU A 1 119 ? -3.601 3.114 -9.925 1.00 90.56 119 LEU A N 1
ATOM 1011 C CA . LEU A 1 119 ? -4.166 4.046 -10.906 1.00 90.56 119 LEU A CA 1
ATOM 1012 C C . LEU A 1 119 ? -3.551 5.439 -10.775 1.00 90.56 119 LEU A C 1
ATOM 1014 O O . LEU A 1 119 ? -3.283 6.075 -11.789 1.00 90.56 119 LEU A O 1
ATOM 1018 N N . ILE A 1 120 ? -3.288 5.892 -9.547 1.00 90.12 120 ILE A N 1
ATOM 1019 C CA . ILE A 1 120 ? -2.627 7.177 -9.289 1.00 90.12 120 ILE A CA 1
ATOM 1020 C C . ILE A 1 120 ? -1.212 7.168 -9.881 1.00 90.12 120 ILE A C 1
ATOM 1022 O O . ILE A 1 120 ? -0.847 8.101 -10.591 1.00 90.12 120 ILE A O 1
ATOM 1026 N N . CYS A 1 121 ? -0.436 6.102 -9.660 1.00 90.50 121 CYS A N 1
ATOM 1027 C CA . CYS A 1 121 ? 0.896 5.958 -10.252 1.00 90.50 121 CYS A CA 1
ATOM 1028 C C . CYS A 1 121 ? 0.841 5.977 -11.787 1.00 90.50 121 CYS A C 1
ATOM 1030 O O . CYS A 1 121 ? 1.631 6.679 -12.417 1.00 90.50 121 CYS A O 1
ATOM 1032 N N . GLY A 1 122 ? -0.109 5.251 -12.388 1.00 88.25 122 GLY A N 1
ATOM 1033 C CA . GLY A 1 122 ? -0.314 5.258 -13.839 1.00 88.25 122 GLY A CA 1
ATOM 1034 C C . GLY A 1 122 ? -0.709 6.634 -14.385 1.00 88.25 122 GLY A C 1
ATOM 1035 O O . GLY A 1 122 ? -0.157 7.079 -15.387 1.00 88.25 122 GLY A O 1
ATOM 1036 N N . ALA A 1 123 ? -1.613 7.342 -13.707 1.00 87.69 123 ALA A N 1
ATOM 1037 C CA . ALA A 1 123 ? -2.049 8.677 -14.109 1.00 87.69 123 ALA A CA 1
ATOM 1038 C C . ALA A 1 123 ? -0.913 9.707 -14.030 1.00 87.69 123 ALA A C 1
ATOM 1040 O O . ALA A 1 123 ? -0.741 10.490 -14.958 1.00 87.69 123 ALA A O 1
ATOM 1041 N N . ILE A 1 124 ? -0.107 9.682 -12.960 1.00 88.12 124 ILE A N 1
ATOM 1042 C CA . ILE A 1 124 ? 1.068 10.560 -12.820 1.00 88.12 124 ILE A CA 1
ATOM 1043 C C . ILE A 1 124 ? 2.056 10.321 -13.963 1.00 88.12 124 ILE A C 1
ATOM 1045 O O . ILE A 1 124 ? 2.586 11.274 -14.522 1.00 88.12 124 ILE A O 1
ATOM 1049 N N . TRP A 1 125 ? 2.281 9.063 -14.339 1.00 86.62 125 TRP A N 1
ATOM 1050 C CA . TRP A 1 125 ? 3.169 8.731 -15.449 1.00 86.62 125 TRP A CA 1
ATOM 1051 C C . TRP A 1 125 ? 2.692 9.318 -16.779 1.00 86.62 125 TRP A C 1
ATOM 1053 O O . TRP A 1 125 ? 3.485 9.947 -17.469 1.00 86.62 125 TRP A O 1
ATOM 1063 N N . LEU A 1 126 ? 1.399 9.184 -17.093 1.00 83.81 126 LEU A N 1
ATOM 1064 C CA . LEU A 1 126 ? 0.793 9.752 -18.307 1.00 83.81 126 LEU A CA 1
ATOM 1065 C C . LEU A 1 126 ? 0.823 11.288 -18.357 1.00 83.81 126 LEU A C 1
ATOM 1067 O O . LEU A 1 126 ? 0.654 11.867 -19.423 1.00 83.81 126 LEU A O 1
ATOM 1071 N N . LEU A 1 127 ? 0.974 11.960 -17.213 1.00 84.19 127 LEU A N 1
ATOM 1072 C CA . LEU A 1 127 ? 1.121 13.417 -17.165 1.00 84.19 127 LEU A CA 1
ATOM 1073 C C . LEU A 1 127 ? 2.563 13.874 -17.422 1.00 84.19 127 LEU A C 1
ATOM 1075 O O . LEU A 1 127 ? 2.770 15.033 -17.775 1.00 84.19 127 LEU A O 1
ATOM 1079 N N . ILE A 1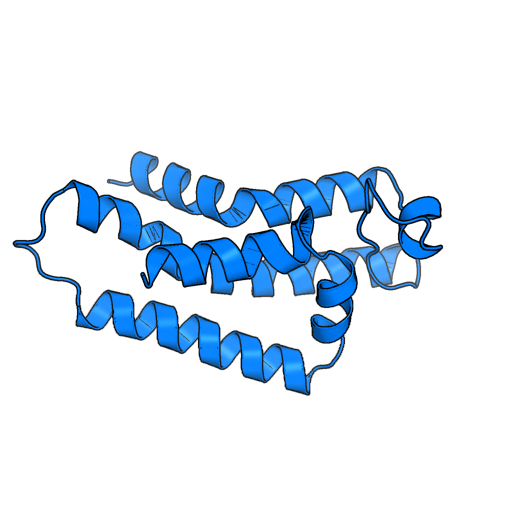 128 ? 3.548 13.001 -17.197 1.00 80.00 128 ILE A N 1
ATOM 1080 C CA . ILE A 1 128 ? 4.977 13.330 -17.285 1.00 80.00 128 ILE A CA 1
ATOM 1081 C C . ILE A 1 128 ? 5.582 12.876 -18.625 1.00 80.00 128 ILE A C 1
ATOM 1083 O O . ILE A 1 128 ? 6.513 13.523 -19.106 1.00 80.00 128 ILE A O 1
ATOM 1087 N N . PHE A 1 129 ? 5.066 11.795 -19.219 1.00 70.94 129 PHE A N 1
ATOM 1088 C CA . PHE A 1 129 ? 5.577 11.153 -20.439 1.00 70.94 129 PHE A CA 1
ATOM 1089 C C . PHE A 1 129 ? 4.499 11.032 -21.514 1.00 70.94 129 PHE A C 1
ATOM 1091 O O . PHE A 1 129 ? 4.859 11.198 -22.702 1.00 70.94 129 PHE A O 1
#

Secondary structure (DSSP, 8-state):
-HHHHHHHHHHIIIII-GGGGGGGGSHHHHHHHHHHHHHHHHHHHHT--TTS-HHHHHTHHHHHHHHHHHHHHHHHHHHHHHHHSS------SS---HHHHS--HHHHHHHHHHHTHHHHHHHHHHHH-